Protein AF-A0A429ST22-F1 (afdb_monomer_lite)

Foldseek 3Di:
DALQKKKKFQQDDDEVVLVVVLLVLQCPLVVSVVCVVVVQKDKDKDADDDDPPGDPHTYRIMIMIGGDDDCRRVCPVVVQVSSVVSSVVVQVVCVVPDPDRRTDMDMDRDDPDD

Structure (mmCIF, N/CA/C/O backbone):
data_AF-A0A429ST22-F1
#
_entry.id   AF-A0A429ST22-F1
#
loop_
_atom_site.group_PDB
_atom_site.id
_atom_site.type_symbol
_atom_site.label_atom_id
_atom_site.label_alt_id
_atom_site.label_comp_id
_atom_site.label_asym_id
_atom_site.label_entity_id
_atom_site.label_seq_id
_atom_site.pdbx_PDB_ins_code
_atom_site.Cartn_x
_atom_site.Cartn_y
_atom_site.Cartn_z
_atom_site.occupancy
_atom_site.B_iso_or_equiv
_atom_site.auth_seq_id
_atom_site.auth_comp_id
_atom_site.auth_asym_id
_atom_site.auth_atom_id
_atom_site.pdbx_PDB_model_num
ATOM 1 N N . MET A 1 1 ? -10.107 11.564 15.914 1.00 46.75 1 MET A N 1
ATOM 2 C CA . MET A 1 1 ? -10.374 11.255 14.493 1.00 46.75 1 MET A CA 1
ATOM 3 C C . MET A 1 1 ? -9.557 10.022 14.159 1.00 46.75 1 MET A C 1
ATOM 5 O O . MET A 1 1 ? -8.461 9.912 14.693 1.00 46.75 1 MET A O 1
ATOM 9 N N . ALA A 1 2 ? -10.131 9.040 13.466 1.00 54.19 2 ALA A N 1
ATOM 10 C CA . ALA A 1 2 ? -9.488 7.738 13.298 1.00 54.19 2 ALA A CA 1
ATOM 11 C C . ALA A 1 2 ? -8.622 7.737 12.035 1.00 54.19 2 ALA A C 1
ATOM 13 O O . ALA A 1 2 ? -9.129 7.965 10.939 1.00 54.19 2 ALA A O 1
ATOM 14 N N . ASN A 1 3 ? -7.327 7.488 12.211 1.00 62.84 3 ASN A N 1
ATOM 15 C CA . ASN A 1 3 ? -6.382 7.252 11.128 1.00 62.84 3 ASN A CA 1
ATOM 16 C C . ASN A 1 3 ? -6.721 5.874 10.568 1.00 62.84 3 ASN A C 1
ATOM 18 O O . ASN A 1 3 ? -6.312 4.871 11.140 1.00 62.84 3 ASN A O 1
ATOM 22 N N . ASN A 1 4 ? -7.531 5.823 9.516 1.00 85.56 4 ASN A N 1
ATOM 23 C CA . ASN A 1 4 ? -7.912 4.570 8.864 1.00 85.56 4 ASN A CA 1
ATOM 24 C C . ASN A 1 4 ? -7.335 4.472 7.449 1.00 85.56 4 ASN A C 1
ATOM 26 O O . ASN A 1 4 ? -7.651 3.529 6.730 1.00 85.56 4 ASN A O 1
ATOM 30 N N . THR A 1 5 ? -6.487 5.424 7.060 1.00 91.44 5 THR A N 1
ATOM 31 C CA . THR A 1 5 ? -5.952 5.522 5.707 1.00 91.44 5 THR A CA 1
ATOM 32 C C . THR A 1 5 ? -4.433 5.421 5.726 1.00 91.44 5 THR A C 1
ATOM 34 O O . THR A 1 5 ? -3.745 6.098 6.492 1.00 91.44 5 THR A O 1
ATOM 37 N N . ILE A 1 6 ? -3.906 4.545 4.879 1.00 94.31 6 ILE A N 1
ATOM 38 C CA . ILE A 1 6 ? -2.478 4.377 4.631 1.00 94.31 6 ILE A CA 1
ATOM 39 C C . ILE A 1 6 ? -2.243 4.771 3.181 1.00 94.31 6 ILE A C 1
ATOM 41 O O . ILE A 1 6 ? -2.860 4.210 2.274 1.00 94.31 6 ILE A O 1
ATOM 45 N N . ARG A 1 7 ? -1.350 5.728 2.966 1.00 93.69 7 ARG A N 1
ATOM 46 C CA . ARG A 1 7 ? -0.967 6.195 1.640 1.00 93.69 7 ARG A CA 1
ATOM 47 C C . ARG A 1 7 ? 0.406 5.645 1.295 1.00 93.69 7 ARG A C 1
ATOM 49 O O . ARG A 1 7 ? 1.324 5.681 2.110 1.00 93.69 7 ARG A O 1
ATOM 56 N N . VAL A 1 8 ? 0.535 5.127 0.084 1.00 93.81 8 VAL A N 1
ATOM 57 C CA . VAL A 1 8 ? 1.788 4.654 -0.491 1.00 93.81 8 VAL A CA 1
ATOM 58 C C . VAL A 1 8 ? 2.067 5.506 -1.720 1.00 93.81 8 VAL A C 1
ATOM 60 O O . VAL A 1 8 ? 1.329 5.442 -2.703 1.00 93.81 8 VAL A O 1
ATOM 63 N N . ARG A 1 9 ? 3.116 6.318 -1.639 1.00 90.12 9 ARG A N 1
ATOM 64 C CA . ARG A 1 9 ? 3.510 7.286 -2.661 1.00 90.12 9 ARG A CA 1
ATOM 65 C C . ARG A 1 9 ? 4.801 6.854 -3.328 1.00 90.12 9 ARG A C 1
ATOM 67 O O . ARG A 1 9 ? 5.749 6.464 -2.649 1.00 90.12 9 ARG A O 1
ATOM 74 N N . MET A 1 10 ? 4.863 6.975 -4.649 1.00 87.19 10 MET A N 1
ATOM 75 C CA . MET A 1 10 ? 6.104 6.792 -5.396 1.00 87.19 10 MET A CA 1
ATOM 76 C C . MET A 1 10 ? 6.770 8.147 -5.628 1.00 87.19 10 MET A C 1
ATOM 78 O O . MET A 1 10 ? 6.313 8.941 -6.444 1.00 87.19 10 MET A O 1
ATOM 82 N N . VAL A 1 11 ? 7.836 8.426 -4.879 1.00 78.19 11 VAL A N 1
ATOM 83 C CA . VAL A 1 11 ? 8.453 9.763 -4.835 1.00 78.19 11 VAL A CA 1
ATOM 84 C C . VAL A 1 11 ? 9.490 9.986 -5.933 1.00 78.19 11 VAL A C 1
ATOM 86 O O . VAL A 1 11 ? 9.708 11.124 -6.348 1.00 78.19 11 VAL A O 1
ATOM 89 N N . ARG A 1 12 ? 10.128 8.922 -6.437 1.00 78.38 12 ARG A N 1
ATOM 90 C CA . ARG A 1 12 ? 11.132 9.039 -7.502 1.00 78.38 12 ARG A CA 1
ATOM 91 C C . ARG A 1 12 ? 11.274 7.762 -8.314 1.00 78.38 12 ARG A C 1
ATOM 93 O O . ARG A 1 12 ? 11.332 6.670 -7.753 1.00 78.38 12 ARG A O 1
ATOM 100 N N . GLY A 1 13 ? 11.456 7.939 -9.624 1.00 77.12 13 GLY A N 1
ATOM 101 C CA . GLY A 1 13 ? 11.892 6.874 -10.529 1.00 77.12 13 GLY A CA 1
ATOM 102 C C . GLY A 1 13 ? 10.821 5.829 -10.814 1.00 77.12 13 GLY A C 1
ATOM 103 O O . GLY A 1 13 ? 11.173 4.742 -11.252 1.00 77.12 13 GLY A O 1
ATOM 104 N N . ALA A 1 14 ? 9.558 6.158 -10.540 1.00 79.94 14 ALA A N 1
ATOM 105 C CA . ALA A 1 14 ? 8.407 5.327 -10.845 1.00 79.94 14 ALA A CA 1
ATOM 106 C C . ALA A 1 14 ? 7.628 5.868 -12.038 1.00 79.94 14 ALA A C 1
ATOM 108 O O . ALA A 1 14 ? 7.492 7.084 -12.190 1.00 79.94 14 ALA A O 1
ATOM 109 N N . ASP A 1 15 ? 7.036 4.955 -12.795 1.00 84.31 15 ASP A N 1
ATOM 110 C CA . ASP A 1 15 ? 5.949 5.245 -13.724 1.00 84.31 15 ASP A CA 1
ATOM 111 C C . ASP A 1 15 ? 4.603 4.673 -13.228 1.00 84.31 15 ASP A C 1
ATOM 113 O O . ASP A 1 15 ? 4.504 4.050 -12.167 1.00 84.31 15 ASP A O 1
ATOM 117 N N . ASP A 1 16 ? 3.529 4.893 -13.988 1.00 85.06 16 ASP A N 1
ATOM 118 C CA . ASP A 1 16 ? 2.198 4.386 -13.634 1.00 85.06 16 ASP A CA 1
ATOM 119 C C . ASP A 1 16 ? 2.118 2.845 -13.679 1.00 85.06 16 ASP A C 1
ATOM 121 O O . ASP A 1 16 ? 1.292 2.240 -12.987 1.00 85.06 16 ASP A O 1
ATOM 125 N N . ALA A 1 17 ? 2.982 2.180 -14.457 1.00 87.81 17 ALA A N 1
ATOM 126 C CA . ALA A 1 17 ? 3.044 0.720 -14.486 1.00 87.81 17 ALA A CA 1
ATOM 127 C C . ALA A 1 17 ? 3.616 0.177 -13.171 1.00 87.81 17 ALA A C 1
ATOM 129 O O . ALA A 1 17 ? 3.144 -0.845 -12.666 1.00 87.81 17 ALA A O 1
ATOM 130 N N . ASP A 1 18 ? 4.558 0.897 -12.568 1.00 89.62 18 ASP A N 1
ATOM 131 C CA . ASP A 1 18 ? 5.110 0.577 -11.258 1.00 89.62 18 ASP A CA 1
ATOM 132 C C . ASP A 1 18 ? 4.053 0.688 -10.166 1.00 89.62 18 ASP A C 1
ATOM 134 O O . ASP A 1 18 ? 3.947 -0.208 -9.322 1.00 89.62 18 ASP A O 1
ATOM 138 N N . VAL A 1 19 ? 3.221 1.733 -10.218 1.00 91.50 19 VAL A N 1
ATOM 139 C CA . VAL A 1 19 ? 2.073 1.902 -9.313 1.00 91.50 19 VAL A CA 1
ATOM 140 C C . VAL A 1 19 ? 1.126 0.710 -9.427 1.00 91.50 19 VAL A C 1
ATOM 142 O O . VAL A 1 19 ? 0.784 0.085 -8.416 1.00 91.50 19 VAL A O 1
ATOM 145 N N . ALA A 1 20 ? 0.745 0.341 -10.652 1.00 92.44 20 ALA A N 1
ATOM 146 C CA . ALA A 1 20 ? -0.129 -0.801 -10.894 1.00 92.44 20 ALA A CA 1
ATOM 147 C C . ALA A 1 20 ? 0.497 -2.120 -10.402 1.00 92.44 20 ALA A C 1
ATOM 149 O O . ALA A 1 20 ? -0.183 -2.939 -9.775 1.00 92.44 20 ALA A O 1
ATOM 150 N N . ALA A 1 21 ? 1.798 -2.319 -10.629 1.00 94.50 21 ALA A N 1
ATOM 151 C CA . ALA A 1 21 ? 2.529 -3.500 -10.186 1.00 94.50 21 ALA A CA 1
ATOM 152 C C . ALA A 1 21 ? 2.603 -3.594 -8.655 1.00 94.50 21 ALA A C 1
ATOM 154 O O . ALA A 1 21 ? 2.327 -4.658 -8.094 1.00 94.50 21 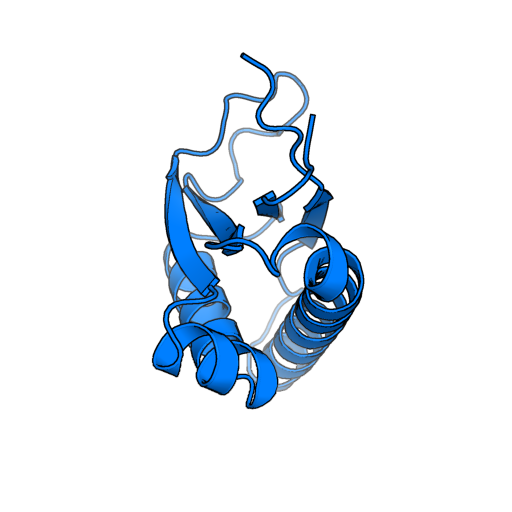ALA A O 1
ATOM 155 N N . LEU A 1 22 ? 2.918 -2.493 -7.966 1.00 95.75 22 LEU A N 1
ATOM 156 C CA . LEU A 1 22 ? 2.966 -2.452 -6.505 1.00 95.75 22 LEU A CA 1
ATOM 157 C C . LEU A 1 22 ? 1.578 -2.667 -5.895 1.00 95.75 22 LEU A C 1
ATOM 159 O O . LEU A 1 22 ? 1.432 -3.437 -4.945 1.00 95.75 22 LEU A O 1
ATOM 163 N N . LYS A 1 23 ? 0.530 -2.061 -6.456 1.00 96.94 23 LYS A N 1
ATOM 164 C CA . LYS A 1 23 ? -0.845 -2.325 -6.018 1.00 96.94 23 LYS A CA 1
ATOM 165 C C . LYS A 1 23 ? -1.190 -3.801 -6.160 1.00 96.94 23 LYS A C 1
ATOM 167 O O . LYS A 1 23 ? -1.710 -4.402 -5.222 1.00 96.94 23 LYS A O 1
ATOM 172 N N . ALA A 1 24 ? -0.892 -4.393 -7.312 1.00 97.69 24 ALA A N 1
ATOM 173 C CA . ALA A 1 24 ? -1.186 -5.794 -7.572 1.00 97.69 24 ALA A CA 1
ATOM 174 C C . ALA A 1 24 ? -0.365 -6.736 -6.671 1.00 97.69 24 ALA A C 1
ATOM 176 O O . ALA A 1 24 ? -0.828 -7.832 -6.352 1.00 97.69 24 ALA A O 1
ATOM 177 N N . TRP A 1 25 ? 0.834 -6.326 -6.251 1.00 97.25 25 TRP A N 1
ATOM 178 C CA . TRP A 1 25 ? 1.609 -7.006 -5.215 1.00 97.25 25 TRP A CA 1
ATOM 179 C C . TRP A 1 25 ? 0.893 -6.943 -3.861 1.00 97.25 25 TRP A C 1
ATOM 181 O O . TRP A 1 25 ? 0.560 -7.980 -3.294 1.00 97.25 25 TRP A O 1
ATOM 191 N N . LEU A 1 26 ? 0.566 -5.739 -3.379 1.00 97.81 26 LEU A N 1
ATOM 192 C CA . LEU A 1 26 ? -0.101 -5.536 -2.087 1.00 97.81 26 LEU A CA 1
ATOM 193 C C . LEU A 1 26 ? -1.469 -6.227 -2.016 1.00 97.81 26 LEU A C 1
ATOM 195 O O . LEU A 1 26 ? -1.853 -6.744 -0.974 1.00 97.81 26 LEU A O 1
ATOM 199 N N . GLN A 1 27 ? -2.204 -6.292 -3.123 1.00 97.50 27 GLN A N 1
ATOM 200 C CA . GLN A 1 27 ? -3.484 -6.998 -3.189 1.00 97.50 27 GLN A CA 1
ATOM 201 C C . GLN A 1 27 ? -3.365 -8.520 -3.023 1.00 97.50 27 GLN A C 1
ATOM 203 O O . GLN A 1 27 ? -4.370 -9.142 -2.678 1.00 97.50 27 GLN A O 1
ATOM 208 N N . ARG A 1 28 ? -2.179 -9.094 -3.278 1.00 96.81 28 ARG A N 1
ATOM 209 C CA . ARG A 1 28 ? -1.862 -10.528 -3.152 1.00 96.81 28 ARG A CA 1
ATOM 210 C C . ARG A 1 28 ? -1.121 -10.873 -1.861 1.00 96.81 28 ARG A C 1
ATOM 212 O O . ARG A 1 28 ? -0.908 -12.049 -1.578 1.00 96.81 28 ARG A O 1
ATOM 219 N N . GLU A 1 29 ? -0.717 -9.876 -1.076 1.00 96.81 29 GLU A N 1
ATOM 220 C CA . GLU A 1 29 ? -0.171 -10.108 0.258 1.00 96.81 29 GLU A CA 1
ATOM 221 C C . GLU A 1 29 ? -1.229 -10.816 1.102 1.00 96.81 29 GLU A C 1
ATOM 223 O O . GLU A 1 29 ? -2.298 -10.258 1.349 1.00 96.81 29 GLU A O 1
ATOM 228 N N . HIS A 1 30 ? -0.927 -12.032 1.562 1.00 94.75 30 HIS A N 1
ATOM 229 C CA . HIS A 1 30 ? -1.902 -12.953 2.156 1.00 94.75 30 HIS A CA 1
ATOM 230 C C . HIS A 1 30 ? -2.801 -12.299 3.215 1.00 94.75 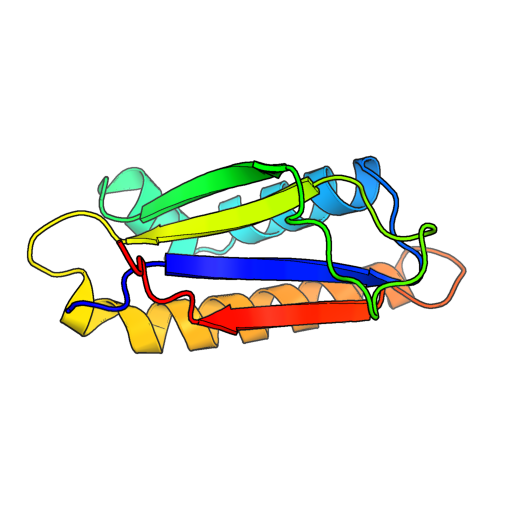30 HIS A C 1
ATOM 232 O O . HIS A 1 30 ? -4.009 -12.520 3.261 1.00 94.75 30 HIS A O 1
ATOM 238 N N . ARG A 1 31 ? -2.215 -11.448 4.059 1.00 93.44 31 ARG A N 1
ATOM 239 C CA . ARG A 1 31 ? -2.948 -10.732 5.099 1.00 93.44 31 ARG A CA 1
ATOM 240 C C . ARG A 1 31 ? -3.854 -9.628 4.551 1.00 93.44 31 ARG A C 1
ATOM 242 O O . ARG A 1 31 ? -4.986 -9.484 5.007 1.00 93.44 31 ARG A O 1
ATOM 249 N N . LEU A 1 32 ? -3.359 -8.837 3.602 1.00 96.06 32 LEU A N 1
ATOM 250 C CA . LEU A 1 32 ? -4.131 -7.756 2.988 1.00 96.06 32 LEU A CA 1
ATOM 251 C C . LEU A 1 32 ? -5.262 -8.331 2.131 1.00 96.06 32 LEU A C 1
ATOM 253 O O . LEU A 1 32 ? -6.374 -7.815 2.151 1.00 96.06 32 LEU A O 1
ATOM 257 N N . GLU A 1 33 ? -5.004 -9.441 1.444 1.00 96.94 33 GLU A N 1
ATOM 258 C CA . GLU A 1 33 ? -6.000 -10.204 0.702 1.00 96.94 33 GLU A CA 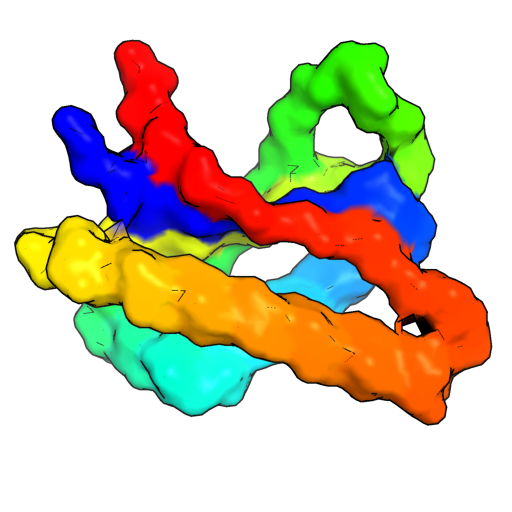1
ATOM 259 C C . GLU A 1 33 ? -7.137 -10.690 1.612 1.00 96.94 33 GLU A C 1
ATOM 261 O O . GLU A 1 33 ? -8.303 -10.460 1.297 1.00 96.94 33 GLU A O 1
ATOM 266 N N . GLN A 1 34 ? -6.827 -11.278 2.774 1.00 95.44 34 GLN A N 1
ATOM 267 C CA . GLN A 1 34 ? -7.850 -11.695 3.742 1.00 95.44 34 GLN A CA 1
ATOM 268 C C . GLN A 1 34 ? -8.737 -10.532 4.197 1.00 95.44 34 GLN A C 1
ATOM 270 O O . GLN A 1 34 ? -9.959 -10.664 4.235 1.00 95.44 34 GLN A O 1
ATOM 275 N N . LEU A 1 35 ? -8.137 -9.381 4.513 1.00 94.62 35 LEU A N 1
ATOM 276 C CA . LEU A 1 35 ? -8.885 -8.200 4.948 1.00 94.62 35 LEU A CA 1
ATOM 277 C C . LEU A 1 35 ? -9.747 -7.610 3.829 1.00 94.62 35 LEU A C 1
ATOM 279 O O . LEU A 1 35 ? -10.861 -7.166 4.096 1.00 94.62 35 LEU A O 1
ATOM 283 N N . ARG A 1 36 ? -9.264 -7.632 2.583 1.00 94.88 36 ARG A N 1
ATOM 284 C CA . ARG A 1 36 ? -10.045 -7.215 1.410 1.00 94.88 36 ARG A CA 1
ATOM 285 C C . ARG A 1 36 ? -11.233 -8.137 1.170 1.00 94.88 36 ARG A C 1
ATOM 287 O O . ARG A 1 36 ? -12.342 -7.658 0.969 1.00 94.88 36 ARG A O 1
ATOM 294 N N . ASN A 1 37 ? -11.011 -9.448 1.234 1.00 94.69 37 ASN A N 1
ATOM 295 C CA . ASN A 1 37 ? -12.064 -10.445 1.044 1.00 94.69 37 ASN A CA 1
ATOM 296 C C . ASN A 1 37 ? -13.119 -10.394 2.161 1.00 94.69 37 ASN A C 1
ATOM 298 O O . ASN A 1 37 ? -14.273 -10.728 1.920 1.00 94.69 37 ASN A O 1
ATOM 302 N N . GLY A 1 38 ? -12.732 -9.959 3.364 1.00 93.00 38 GLY A N 1
ATOM 303 C CA . GLY A 1 38 ? -13.640 -9.683 4.480 1.00 93.00 38 GLY A CA 1
ATOM 304 C C . GLY A 1 38 ? -14.245 -8.274 4.489 1.00 93.00 38 GLY A C 1
ATOM 305 O O . GLY A 1 38 ? -14.819 -7.890 5.501 1.00 93.00 38 GLY A O 1
ATOM 306 N N . GLU A 1 39 ? -14.083 -7.485 3.420 1.00 90.94 39 GLU A N 1
ATOM 307 C CA . GLU A 1 39 ? -14.605 -6.109 3.298 1.00 90.94 39 GLU A CA 1
ATOM 308 C C . GLU A 1 39 ? -14.114 -5.140 4.399 1.00 90.94 39 GLU A C 1
ATOM 310 O O . GLU A 1 39 ? -14.742 -4.126 4.705 1.00 90.94 39 GLU A O 1
ATOM 315 N N . HIS A 1 40 ? -12.956 -5.428 4.997 1.00 92.00 40 HIS A N 1
ATOM 316 C CA . HIS A 1 40 ? -12.314 -4.606 6.030 1.00 92.00 40 HIS A CA 1
ATOM 317 C C . HIS A 1 40 ? -11.220 -3.689 5.480 1.00 92.00 40 HIS A C 1
ATOM 319 O O . HIS A 1 40 ? -10.705 -2.838 6.207 1.00 92.00 40 HIS A O 1
ATOM 325 N N . LEU A 1 41 ? -10.843 -3.868 4.215 1.00 94.44 41 LEU A N 1
ATOM 326 C CA . LEU A 1 41 ? -9.778 -3.125 3.557 1.00 94.44 41 LEU A CA 1
ATOM 327 C C . LEU A 1 41 ? -10.147 -2.855 2.100 1.00 94.44 41 LEU A C 1
ATOM 329 O O . LEU A 1 41 ? -10.427 -3.781 1.343 1.00 94.44 41 LEU A O 1
ATOM 333 N N . ASP A 1 42 ? -10.078 -1.594 1.699 1.00 94.75 42 ASP A N 1
ATOM 334 C CA . ASP A 1 42 ? -10.150 -1.164 0.305 1.00 94.75 42 ASP A CA 1
ATOM 335 C C . ASP A 1 42 ? -8.763 -0.689 -0.151 1.00 94.75 42 ASP A C 1
ATOM 337 O O . ASP A 1 42 ? -8.087 0.026 0.583 1.00 94.75 42 ASP A O 1
ATOM 341 N N . ILE A 1 43 ? -8.325 -1.097 -1.346 1.00 95.62 43 ILE A N 1
ATOM 342 C CA . ILE A 1 43 ? -7.038 -0.694 -1.935 1.00 95.62 43 ILE A CA 1
ATOM 343 C C . ILE A 1 43 ? -7.308 -0.124 -3.323 1.00 95.62 43 ILE A C 1
ATOM 345 O O . ILE A 1 43 ? -7.643 -0.870 -4.251 1.00 95.62 43 ILE A O 1
ATOM 349 N N . ARG A 1 44 ? -7.094 1.182 -3.486 1.00 94.62 44 ARG A N 1
ATOM 350 C CA . ARG A 1 44 ? -7.358 1.911 -4.731 1.00 94.62 44 ARG A CA 1
ATOM 351 C C . ARG A 1 44 ? -6.192 2.811 -5.123 1.00 94.62 44 ARG A C 1
ATOM 353 O O . ARG A 1 44 ? -5.343 3.128 -4.301 1.00 94.62 44 ARG A O 1
ATOM 360 N N . GLU A 1 45 ? -6.171 3.226 -6.381 1.00 93.38 45 GLU A N 1
ATOM 361 C CA . GLU A 1 45 ? -5.279 4.294 -6.843 1.00 93.38 45 GLU A CA 1
ATOM 362 C C . GLU A 1 45 ? -6.015 5.628 -6.710 1.00 93.38 45 GLU A C 1
ATOM 364 O O . GLU A 1 45 ? -7.226 5.692 -6.940 1.00 93.38 45 GLU A O 1
ATOM 369 N N . GLN A 1 46 ? -5.304 6.681 -6.328 1.00 89.88 46 GLN A N 1
ATOM 370 C CA . GLN A 1 46 ? -5.818 8.047 -6.294 1.00 89.88 46 GLN A CA 1
ATOM 371 C C . GLN A 1 46 ? -4.801 8.997 -6.923 1.00 89.88 46 GLN A C 1
ATOM 373 O O . GLN A 1 46 ? -3.606 8.741 -6.802 1.00 89.88 46 GLN A O 1
ATOM 378 N N . PRO A 1 47 ? -5.237 10.099 -7.556 1.00 85.88 47 PRO A N 1
ATOM 379 C CA . PRO A 1 47 ? -4.313 11.123 -8.023 1.00 85.88 47 PRO A CA 1
ATOM 380 C C . PRO A 1 47 ? -3.418 11.613 -6.883 1.00 85.88 47 PRO A C 1
ATOM 382 O O . PRO A 1 47 ? -3.904 11.919 -5.787 1.00 85.88 47 PRO A O 1
ATOM 385 N N . SER A 1 48 ? -2.118 11.694 -7.148 1.00 81.25 48 SER A N 1
ATOM 386 C CA . SER A 1 48 ? -1.151 12.222 -6.193 1.00 81.25 48 SER A CA 1
ATOM 387 C C . SER A 1 48 ? -1.501 13.671 -5.862 1.00 81.25 48 SER A C 1
ATOM 389 O O . SER A 1 48 ? -1.705 14.498 -6.754 1.00 81.25 48 SER A O 1
ATOM 391 N N . ALA A 1 49 ? -1.587 13.997 -4.570 1.00 73.06 49 ALA A N 1
ATOM 392 C CA . ALA A 1 49 ? -1.755 15.387 -4.158 1.00 73.06 49 ALA A CA 1
ATOM 393 C C . ALA A 1 49 ? -0.520 16.192 -4.604 1.00 73.06 49 ALA A C 1
ATOM 395 O O . ALA A 1 49 ? 0.595 15.704 -4.391 1.00 73.06 49 ALA A O 1
ATOM 396 N N . PRO A 1 50 ? -0.696 17.391 -5.193 1.00 64.19 50 PRO A N 1
ATOM 397 C CA . PRO A 1 50 ? 0.419 18.221 -5.620 1.00 64.19 50 PRO A CA 1
ATOM 398 C C . PRO A 1 50 ? 1.253 18.595 -4.398 1.00 64.19 50 PRO A C 1
ATOM 400 O O . PRO A 1 50 ? 0.779 19.284 -3.495 1.00 64.19 50 PRO A O 1
ATOM 403 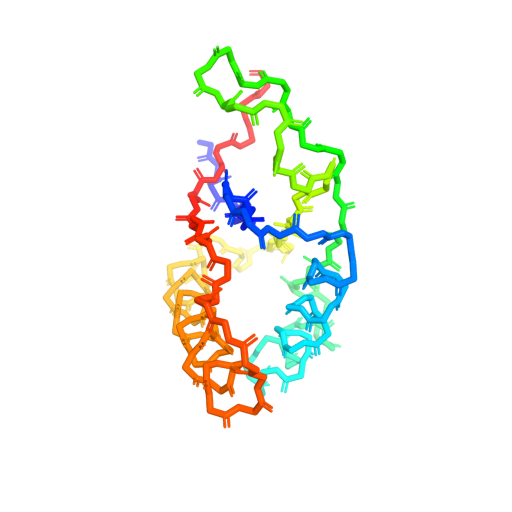N N . ASP A 1 51 ? 2.484 18.105 -4.368 1.00 59.53 51 ASP A N 1
ATOM 404 C CA . ASP A 1 51 ? 3.437 18.385 -3.308 1.00 59.53 51 ASP A CA 1
ATOM 405 C C . ASP A 1 51 ? 4.475 19.376 -3.858 1.00 59.53 51 ASP A C 1
ATOM 407 O O . ASP A 1 51 ? 5.154 19.047 -4.840 1.0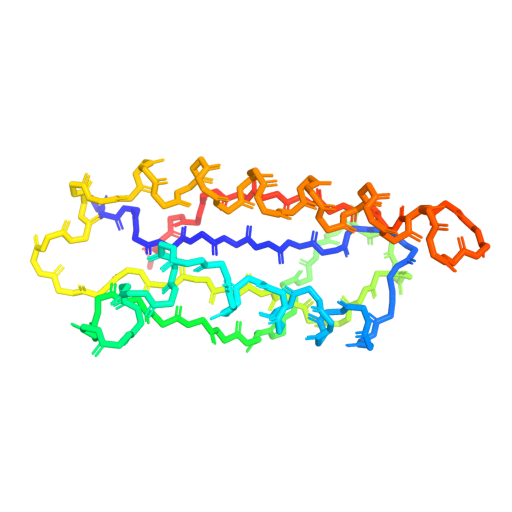0 59.53 51 ASP A O 1
ATOM 411 N N . PRO A 1 52 ? 4.565 20.598 -3.294 1.00 54.06 52 PRO A N 1
ATOM 412 C CA . PRO A 1 52 ? 5.447 21.650 -3.794 1.00 54.06 52 PRO A CA 1
ATOM 413 C C . PRO A 1 52 ? 6.936 21.279 -3.723 1.00 54.06 52 PRO A C 1
ATOM 415 O O . PRO A 1 52 ? 7.724 21.885 -4.448 1.00 54.06 52 PRO A O 1
ATOM 418 N N . ASP A 1 53 ? 7.305 20.279 -2.912 1.00 52.88 53 ASP A N 1
ATOM 419 C CA . ASP A 1 53 ? 8.676 19.773 -2.783 1.00 52.88 53 ASP A CA 1
ATOM 420 C C . ASP A 1 53 ? 8.927 18.494 -3.610 1.00 52.88 53 ASP A C 1
ATOM 422 O O . ASP A 1 53 ? 10.072 18.050 -3.759 1.00 52.88 53 ASP A O 1
ATOM 426 N N . SER A 1 54 ? 7.883 17.902 -4.202 1.00 53.31 54 SER A N 1
ATOM 427 C CA . SER A 1 54 ? 8.024 16.737 -5.078 1.00 53.31 54 SER A CA 1
ATOM 428 C C . SER A 1 54 ? 8.444 17.163 -6.488 1.00 53.31 54 SER A C 1
ATOM 430 O O . SER A 1 54 ? 7.805 17.986 -7.145 1.00 53.31 54 SER A O 1
ATOM 432 N N . SER A 1 55 ? 9.554 16.608 -6.982 1.00 50.31 55 SER A N 1
ATOM 433 C CA . SER A 1 55 ? 9.950 16.817 -8.376 1.00 50.31 55 SER A CA 1
ATOM 434 C C . SER A 1 55 ? 8.881 16.241 -9.317 1.00 50.31 55 SER A C 1
ATOM 436 O O . SER A 1 55 ? 8.433 15.119 -9.087 1.00 50.31 55 SER A O 1
ATOM 438 N N . PRO A 1 56 ? 8.528 16.923 -10.423 1.00 53.06 56 PRO A N 1
ATOM 439 C CA . PRO A 1 56 ? 7.459 16.521 -11.350 1.00 53.06 56 PRO A CA 1
ATOM 440 C C . PRO A 1 56 ? 7.725 15.221 -12.149 1.00 53.06 56 PRO A C 1
ATOM 442 O O . PRO A 1 56 ? 7.047 14.957 -13.134 1.00 53.06 56 PRO A O 1
ATOM 445 N N . MET A 1 57 ? 8.712 14.410 -11.750 1.00 57.84 57 MET A N 1
ATOM 446 C CA . MET A 1 57 ? 9.085 13.117 -12.350 1.00 57.84 57 MET A CA 1
ATOM 447 C C . MET A 1 57 ? 8.686 11.906 -11.475 1.00 57.84 57 MET A C 1
ATOM 449 O O . MET A 1 57 ? 9.300 10.844 -11.578 1.00 57.84 57 MET A O 1
ATOM 453 N N . GLY A 1 58 ? 7.714 12.063 -10.572 1.00 60.31 58 GLY A N 1
ATOM 454 C CA . GLY A 1 58 ? 7.070 10.950 -9.859 1.00 60.31 58 GLY A CA 1
ATOM 455 C C . GLY A 1 58 ? 5.819 10.448 -10.589 1.00 60.31 58 GLY A C 1
ATOM 456 O O . GLY A 1 58 ? 5.289 11.146 -11.455 1.00 60.31 58 GLY A O 1
ATOM 457 N N . ALA A 1 59 ? 5.333 9.254 -10.237 1.00 68.62 59 ALA A N 1
ATOM 458 C CA . ALA A 1 59 ? 4.085 8.728 -10.789 1.00 68.62 59 ALA A CA 1
ATOM 459 C C . ALA A 1 59 ? 2.898 9.641 -10.429 1.00 68.62 59 ALA A C 1
ATOM 461 O O . ALA A 1 59 ? 2.839 10.213 -9.334 1.00 68.62 59 ALA A O 1
ATOM 462 N N . ALA A 1 60 ? 1.926 9.761 -11.337 1.00 77.56 60 ALA A N 1
ATOM 463 C CA . ALA A 1 60 ? 0.777 10.652 -11.144 1.00 77.56 60 ALA A CA 1
ATOM 464 C C . ALA A 1 60 ? -0.235 10.122 -10.110 1.00 77.56 60 ALA A C 1
ATOM 466 O O . ALA A 1 60 ? -1.201 10.814 -9.774 1.00 77.56 60 ALA A O 1
ATOM 467 N N . MET A 1 61 ? -0.019 8.898 -9.621 1.00 87.25 61 MET A N 1
ATOM 468 C CA . MET A 1 61 ? -0.949 8.149 -8.789 1.00 87.25 61 MET A CA 1
ATOM 469 C C . MET A 1 61 ? -0.287 7.678 -7.486 1.00 87.25 61 MET A C 1
ATOM 471 O O . MET A 1 61 ? 0.798 7.098 -7.491 1.00 87.25 61 MET A O 1
ATOM 475 N N . ASP A 1 62 ? -1.000 7.858 -6.377 1.00 90.94 62 ASP A N 1
ATOM 476 C CA . ASP A 1 62 ? -0.729 7.258 -5.073 1.00 90.94 62 ASP A CA 1
ATOM 477 C C . ASP A 1 62 ? -1.597 5.992 -4.907 1.00 90.94 62 ASP A C 1
ATOM 479 O O . ASP A 1 62 ? -2.733 5.922 -5.391 1.00 90.94 62 ASP A O 1
ATOM 483 N N . ILE A 1 63 ? -1.112 4.991 -4.169 1.00 94.50 63 ILE A N 1
ATOM 484 C CA . ILE A 1 63 ? -1.943 3.861 -3.722 1.00 94.50 63 ILE A CA 1
ATOM 485 C C . ILE A 1 63 ? -2.481 4.203 -2.338 1.00 94.50 63 ILE A C 1
ATOM 487 O O . ILE A 1 63 ? -1.725 4.504 -1.417 1.00 94.50 63 ILE A O 1
ATOM 491 N N . VAL A 1 64 ? -3.795 4.121 -2.174 1.00 94.75 64 VAL A N 1
ATOM 492 C CA . VAL A 1 64 ? -4.473 4.422 -0.917 1.00 94.75 64 VAL A CA 1
ATOM 493 C C . VAL A 1 64 ? -5.163 3.166 -0.412 1.00 94.75 64 VAL A C 1
ATOM 495 O O . VAL A 1 64 ? -5.997 2.573 -1.103 1.00 94.75 64 VAL A O 1
ATOM 498 N N . LEU A 1 65 ? -4.805 2.770 0.806 1.00 95.75 65 LEU A N 1
ATOM 499 C CA . LEU A 1 65 ? -5.434 1.689 1.544 1.00 95.75 65 LEU A CA 1
ATOM 500 C C . LEU A 1 65 ? -6.336 2.284 2.624 1.00 95.75 65 LEU A C 1
ATOM 502 O O . LEU A 1 65 ? -5.860 3.019 3.487 1.00 95.75 65 LEU A O 1
ATOM 506 N N . VAL A 1 66 ? -7.623 1.952 2.589 1.00 94.06 66 VAL A N 1
ATOM 507 C CA . VAL A 1 66 ? -8.629 2.446 3.535 1.00 94.06 66 VAL A CA 1
ATOM 508 C C . VAL A 1 66 ? -9.165 1.273 4.343 1.00 94.06 66 VAL A C 1
ATOM 510 O O . VAL A 1 66 ? -9.793 0.368 3.793 1.00 94.06 66 VAL A O 1
ATOM 513 N N . LEU A 1 67 ? -8.929 1.282 5.654 1.00 91.94 67 LEU A N 1
ATOM 514 C CA . LEU A 1 67 ? -9.559 0.337 6.566 1.00 91.94 67 LEU A CA 1
ATOM 515 C C . LEU A 1 67 ? -11.018 0.728 6.809 1.00 91.94 67 LEU A C 1
ATOM 517 O O . LEU A 1 67 ? -11.335 1.868 7.162 1.00 91.94 67 LEU A O 1
ATOM 521 N N . VAL A 1 68 ? -11.903 -0.252 6.663 1.00 88.69 68 VAL A N 1
ATOM 522 C CA . VAL A 1 68 ? -13.355 -0.074 6.699 1.00 88.69 68 VAL A CA 1
ATOM 523 C C . VAL A 1 68 ? -13.950 -0.804 7.905 1.00 88.69 68 VAL A C 1
ATOM 525 O O . VAL A 1 68 ? -13.486 -1.867 8.319 1.00 88.69 68 VAL A O 1
ATOM 528 N N . GLY A 1 69 ? -15.008 -0.233 8.480 1.00 83.44 69 GLY A N 1
ATOM 529 C CA . GLY A 1 69 ? -15.768 -0.851 9.568 1.00 83.44 69 GLY A CA 1
ATOM 530 C C . GLY A 1 69 ? -15.222 -0.593 10.979 1.00 83.44 69 GLY A C 1
ATOM 531 O O . GLY A 1 69 ? -14.199 0.055 11.193 1.00 83.44 69 GLY A O 1
ATOM 532 N N . ALA A 1 70 ? -15.946 -1.101 11.981 1.00 80.12 70 ALA A N 1
ATOM 533 C CA . ALA A 1 70 ? -15.728 -0.765 13.394 1.00 80.12 70 ALA A CA 1
ATOM 534 C C . ALA A 1 70 ? -14.396 -1.280 13.980 1.00 80.12 70 ALA A C 1
ATOM 536 O O . ALA A 1 70 ? -13.932 -0.770 15.000 1.00 80.12 70 ALA A O 1
ATOM 537 N N . ALA A 1 71 ? -13.773 -2.280 13.349 1.00 80.69 71 ALA A N 1
ATOM 538 C CA . ALA A 1 71 ? -12.483 -2.828 13.769 1.00 80.69 71 ALA A CA 1
ATOM 539 C C . ALA A 1 71 ? -11.274 -2.052 13.211 1.00 80.69 71 ALA A C 1
ATOM 541 O O . ALA A 1 71 ? -10.155 -2.284 13.671 1.00 80.69 71 ALA A O 1
ATOM 542 N N . ALA A 1 72 ? -11.483 -1.122 12.272 1.00 83.12 72 ALA A N 1
ATOM 543 C CA . ALA A 1 72 ? -10.415 -0.421 11.560 1.00 83.12 72 ALA A CA 1
ATOM 544 C C . ALA A 1 72 ? -9.337 0.201 12.475 1.00 83.12 72 ALA A C 1
ATOM 546 O O . ALA A 1 72 ? -8.160 -0.071 12.243 1.00 83.12 72 ALA A O 1
ATOM 547 N N . PRO A 1 73 ? -9.668 0.903 13.581 1.00 84.56 73 PRO A N 1
ATOM 548 C CA . PRO A 1 73 ? -8.638 1.480 14.451 1.00 84.56 73 PRO A CA 1
ATOM 549 C C . PRO A 1 73 ? -7.740 0.437 15.129 1.00 84.56 73 PRO A C 1
ATOM 551 O O . PRO A 1 73 ? -6.585 0.718 15.425 1.00 84.56 73 PRO A O 1
ATOM 554 N N . LYS A 1 74 ? -8.261 -0.771 15.392 1.00 87.06 74 LYS A N 1
ATOM 555 C CA . LYS A 1 74 ? -7.498 -1.853 16.036 1.00 87.06 74 LYS A CA 1
ATOM 556 C C . LYS A 1 74 ? -6.563 -2.556 15.056 1.00 87.06 74 LYS A C 1
ATOM 558 O O . LYS A 1 74 ? -5.511 -3.030 15.463 1.00 87.06 74 LYS A O 1
ATOM 563 N N . LEU A 1 75 ? -6.966 -2.631 13.789 1.00 89.81 75 LEU A N 1
ATOM 564 C CA . LEU A 1 75 ? -6.212 -3.292 12.723 1.00 89.81 75 LEU A CA 1
ATOM 565 C C . LEU A 1 75 ? -5.194 -2.359 12.058 1.00 89.81 75 LEU A C 1
ATOM 567 O O . LEU A 1 75 ? -4.271 -2.842 11.411 1.00 89.81 75 LEU A O 1
ATOM 571 N N . PHE A 1 76 ? -5.348 -1.040 12.210 1.00 91.25 76 PHE A N 1
ATOM 572 C CA . PHE A 1 76 ? -4.568 -0.050 11.470 1.00 91.25 76 PHE A CA 1
ATOM 573 C C . PHE A 1 76 ? -3.057 -0.259 11.578 1.00 91.25 76 PHE A C 1
ATOM 575 O O . PHE A 1 76 ? -2.392 -0.369 10.555 1.00 91.25 76 PHE A O 1
ATOM 582 N N . GLU A 1 77 ? -2.511 -0.333 12.794 1.00 92.38 77 GLU A N 1
ATOM 583 C CA . GLU A 1 77 ? -1.054 -0.406 12.979 1.00 92.38 77 GLU A CA 1
ATOM 584 C C . GLU A 1 77 ? -0.472 -1.696 12.392 1.00 92.38 77 GLU A C 1
ATOM 586 O O . GLU A 1 77 ? 0.602 -1.708 11.797 1.00 92.38 77 GLU A O 1
ATOM 591 N N . GLU A 1 78 ? -1.232 -2.780 12.487 1.00 92.88 78 GLU A N 1
ATOM 592 C CA . GLU A 1 78 ? -0.848 -4.067 11.934 1.00 92.88 78 GLU A CA 1
ATOM 593 C C . GLU A 1 78 ? -0.874 -4.067 10.401 1.00 92.88 78 GLU A C 1
ATOM 595 O O . GLU A 1 78 ? 0.044 -4.582 9.761 1.00 92.88 78 GLU A O 1
ATOM 600 N N . VAL A 1 79 ? -1.890 -3.444 9.798 1.00 94.88 79 VAL A N 1
ATOM 601 C CA . VAL A 1 79 ? -1.952 -3.245 8.345 1.00 94.88 79 VAL A CA 1
ATOM 602 C C . VAL A 1 79 ? -0.852 -2.292 7.883 1.00 94.88 79 VAL A C 1
ATOM 604 O O . VAL A 1 79 ? -0.231 -2.546 6.858 1.00 94.88 79 VAL A O 1
ATOM 607 N N . TYR A 1 80 ? -0.553 -1.239 8.641 1.00 95.56 80 TYR A N 1
ATOM 608 C CA . TYR A 1 80 ? 0.505 -0.282 8.326 1.00 95.56 80 TYR A CA 1
ATOM 609 C C . TYR A 1 80 ? 1.885 -0.943 8.266 1.00 95.56 80 TYR A C 1
ATOM 611 O O . TYR A 1 80 ? 2.608 -0.784 7.278 1.00 95.56 80 TYR A O 1
ATOM 619 N N . GLU A 1 81 ? 2.232 -1.751 9.268 1.00 95.75 81 GLU A N 1
ATOM 620 C CA . GLU A 1 81 ? 3.487 -2.506 9.251 1.00 95.75 81 GLU A CA 1
ATOM 621 C C . GLU A 1 81 ? 3.499 -3.588 8.161 1.00 95.75 81 GLU A C 1
ATOM 623 O O . GLU A 1 81 ? 4.526 -3.776 7.500 1.00 95.75 81 GLU A O 1
ATOM 628 N N . GLN A 1 82 ? 2.361 -4.236 7.881 1.00 96.19 82 GLN A N 1
ATOM 629 C CA . GLN A 1 82 ? 2.260 -5.173 6.758 1.00 96.19 82 GLN A CA 1
ATOM 630 C C . GLN A 1 82 ? 2.510 -4.479 5.414 1.00 96.19 82 GLN A C 1
ATOM 632 O O . GLN A 1 82 ? 3.244 -5.009 4.584 1.00 96.19 82 GLN A O 1
ATOM 637 N N . VAL A 1 83 ? 1.941 -3.291 5.192 1.00 97.31 83 VAL A N 1
ATOM 638 C CA . VAL A 1 83 ? 2.145 -2.516 3.959 1.00 97.31 83 VAL A CA 1
ATOM 639 C C . VAL A 1 83 ? 3.609 -2.121 3.812 1.00 97.31 83 VAL A C 1
ATOM 641 O O . VAL A 1 83 ? 4.183 -2.333 2.748 1.00 97.31 83 VAL A O 1
ATOM 644 N N . LYS A 1 84 ? 4.251 -1.616 4.872 1.00 97.25 84 LYS A N 1
ATOM 645 C CA . LYS A 1 84 ? 5.688 -1.291 4.847 1.00 97.25 84 LYS A CA 1
ATOM 646 C C . LYS A 1 84 ? 6.544 -2.507 4.493 1.00 97.25 84 LYS A C 1
ATOM 648 O O . LYS A 1 84 ? 7.452 -2.399 3.668 1.00 97.25 84 LYS A O 1
ATOM 653 N N . SER A 1 85 ? 6.243 -3.656 5.098 1.00 97.12 85 SER A N 1
ATOM 654 C CA . SER A 1 85 ? 6.926 -4.918 4.809 1.00 97.12 85 SER A CA 1
ATOM 655 C C . SER A 1 85 ? 6.723 -5.351 3.352 1.00 97.12 85 SER A C 1
ATOM 657 O O . SER A 1 85 ? 7.696 -5.629 2.653 1.00 97.12 85 SER A O 1
ATOM 659 N N . GLY A 1 86 ? 5.482 -5.313 2.855 1.00 97.00 86 GLY A N 1
ATOM 660 C CA . GLY A 1 86 ? 5.143 -5.663 1.474 1.00 97.00 86 GLY A CA 1
ATOM 661 C C . GLY A 1 86 ? 5.799 -4.741 0.444 1.00 97.00 86 GLY A C 1
ATOM 662 O O . GLY A 1 86 ? 6.369 -5.220 -0.532 1.00 97.00 86 GLY A O 1
ATOM 663 N N . VAL A 1 87 ? 5.811 -3.425 0.684 1.00 96.44 87 VAL A N 1
ATOM 664 C CA . VAL A 1 87 ? 6.519 -2.449 -0.165 1.00 96.44 87 VAL A CA 1
ATOM 665 C C . VAL A 1 87 ? 8.014 -2.753 -0.209 1.00 96.44 87 VAL A C 1
ATOM 667 O O . VAL A 1 87 ? 8.617 -2.747 -1.282 1.00 96.44 87 VAL A O 1
ATOM 670 N N . ARG A 1 88 ? 8.628 -3.051 0.942 1.00 95.56 88 ARG A N 1
ATOM 671 C CA . ARG A 1 88 ? 10.045 -3.422 1.001 1.00 95.56 88 ARG A CA 1
ATOM 672 C C . ARG A 1 88 ? 10.324 -4.694 0.198 1.00 95.56 88 ARG A C 1
ATOM 674 O O . ARG A 1 88 ? 11.239 -4.685 -0.622 1.00 95.56 88 ARG A O 1
ATOM 681 N N . ALA A 1 89 ? 9.524 -5.740 0.394 1.00 96.25 89 ALA A N 1
ATOM 682 C CA . ALA A 1 89 ? 9.663 -7.004 -0.325 1.00 96.25 89 ALA A CA 1
ATOM 683 C C . ALA A 1 89 ? 9.499 -6.821 -1.842 1.00 96.25 89 ALA A C 1
ATOM 685 O O . ALA A 1 89 ? 10.292 -7.349 -2.620 1.00 96.25 89 ALA A O 1
ATOM 686 N N . TRP A 1 90 ? 8.530 -6.008 -2.271 1.00 95.38 90 TRP A N 1
ATOM 687 C CA . TRP A 1 90 ? 8.346 -5.663 -3.679 1.00 95.38 90 TRP A CA 1
ATOM 688 C C . TRP A 1 90 ? 9.566 -4.940 -4.264 1.00 95.38 90 TRP A C 1
ATOM 690 O O . TRP A 1 90 ? 10.037 -5.322 -5.334 1.00 95.38 90 TRP A O 1
ATOM 700 N N . ARG A 1 91 ? 10.124 -3.939 -3.564 1.00 93.50 91 ARG A N 1
ATOM 701 C CA . ARG A 1 91 ? 11.327 -3.212 -4.021 1.00 93.50 91 ARG A CA 1
ATOM 702 C C . ARG A 1 91 ? 12.541 -4.133 -4.132 1.00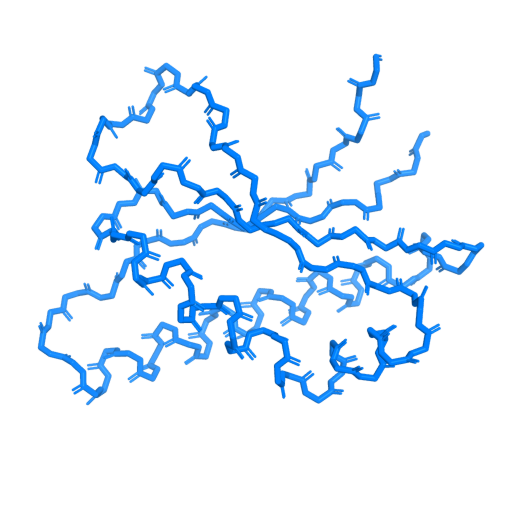 93.50 91 ARG A C 1
ATOM 704 O O . ARG A 1 91 ? 13.286 -4.043 -5.106 1.00 93.50 91 ARG A O 1
ATOM 711 N N . GLU A 1 92 ? 12.735 -5.015 -3.153 1.00 93.31 92 GLU A N 1
ATOM 712 C CA . GLU A 1 92 ? 13.810 -6.013 -3.162 1.00 93.31 92 GLU A CA 1
ATOM 713 C C . GLU A 1 92 ? 13.646 -6.991 -4.338 1.00 93.31 92 GLU A C 1
ATOM 715 O O . GLU A 1 92 ? 14.603 -7.221 -5.079 1.00 93.31 92 GLU A O 1
ATOM 720 N N . ASN A 1 93 ? 12.428 -7.490 -4.573 1.00 93.38 93 ASN A N 1
ATOM 721 C CA . ASN A 1 93 ? 12.118 -8.345 -5.718 1.00 93.38 93 ASN A CA 1
ATOM 722 C C . ASN A 1 93 ? 12.356 -7.623 -7.052 1.00 93.38 93 ASN A C 1
ATOM 724 O O . ASN A 1 93 ? 12.994 -8.165 -7.950 1.00 93.38 93 ASN A O 1
ATOM 728 N N . ARG A 1 94 ? 11.906 -6.373 -7.177 1.00 89.62 94 ARG A N 1
ATOM 729 C CA . ARG A 1 94 ? 12.115 -5.575 -8.385 1.00 89.62 94 ARG A CA 1
ATOM 730 C C . ARG A 1 94 ? 13.597 -5.396 -8.693 1.00 89.62 94 ARG A C 1
ATOM 732 O O . ARG A 1 94 ? 14.004 -5.623 -9.825 1.00 89.62 94 ARG A O 1
ATOM 739 N N . ARG A 1 95 ? 14.408 -5.053 -7.688 1.00 89.31 95 ARG A N 1
ATOM 740 C CA . ARG A 1 95 ? 15.867 -4.933 -7.842 1.00 89.31 95 ARG A CA 1
ATOM 741 C C . ARG A 1 95 ? 16.506 -6.240 -8.330 1.00 89.31 95 ARG A C 1
ATOM 743 O O . ARG A 1 95 ? 17.527 -6.199 -9.009 1.00 89.31 95 ARG A O 1
ATOM 750 N N . ALA A 1 96 ? 15.939 -7.390 -7.968 1.00 89.12 96 ALA A N 1
ATOM 751 C CA . ALA A 1 96 ? 16.435 -8.692 -8.405 1.00 89.12 96 ALA A CA 1
ATOM 752 C C . ALA A 1 96 ? 15.998 -9.063 -9.836 1.00 89.12 96 ALA A C 1
ATOM 754 O O . ALA A 1 96 ? 16.726 -9.780 -10.521 1.00 89.12 96 ALA A O 1
ATOM 755 N N . VAL A 1 97 ? 14.824 -8.604 -10.281 1.00 88.69 97 VAL A N 1
ATOM 756 C CA . VAL A 1 97 ? 14.207 -9.013 -11.557 1.00 88.69 97 VAL A CA 1
ATOM 757 C C . VAL A 1 97 ? 14.457 -8.009 -12.688 1.00 88.69 97 VAL A C 1
ATOM 759 O O . VAL A 1 97 ? 14.600 -8.408 -13.844 1.00 88.69 97 VAL A O 1
ATOM 762 N N . GLU A 1 98 ? 14.550 -6.718 -12.381 1.00 84.44 98 GLU A N 1
ATOM 763 C CA . GLU A 1 98 ? 14.724 -5.641 -13.355 1.00 84.44 98 GLU A CA 1
ATOM 764 C C . GLU A 1 98 ? 16.088 -4.958 -13.217 1.00 84.44 98 GLU A C 1
ATOM 766 O O . GLU A 1 98 ? 16.661 -4.851 -12.134 1.00 84.44 98 GLU A O 1
ATOM 771 N N . ARG A 1 99 ? 16.623 -4.461 -14.340 1.00 77.12 99 ARG A N 1
ATOM 772 C CA . ARG A 1 99 ? 17.860 -3.673 -14.338 1.00 77.12 99 ARG A CA 1
ATOM 773 C C . ARG A 1 99 ? 17.547 -2.217 -14.012 1.00 77.12 99 ARG A C 1
ATOM 775 O O . ARG A 1 99 ? 16.922 -1.539 -14.817 1.00 77.12 99 ARG A O 1
ATOM 782 N N . GLY A 1 100 ? 18.054 -1.737 -12.883 1.00 79.12 100 GLY A N 1
ATOM 783 C CA . GLY A 1 100 ? 17.916 -0.348 -12.449 1.00 79.12 100 GLY A CA 1
ATOM 784 C C . GLY A 1 100 ? 17.776 -0.242 -10.935 1.00 79.12 100 GLY A C 1
ATOM 785 O O . GLY A 1 100 ? 17.668 -1.250 -10.237 1.00 79.12 100 GLY A O 1
ATOM 786 N N . GLU A 1 101 ? 17.792 0.986 -10.424 1.00 81.44 101 GLU A N 1
ATOM 787 C CA . GLU A 1 101 ? 17.432 1.237 -9.029 1.00 81.44 101 GLU A CA 1
ATOM 788 C C . GLU A 1 101 ? 15.898 1.174 -8.903 1.00 81.44 101 GLU A C 1
ATOM 790 O O . GLU A 1 101 ? 15.216 1.835 -9.689 1.00 81.44 101 GLU A O 1
ATOM 795 N N . PRO A 1 102 ? 15.329 0.380 -7.973 1.00 84.69 102 PRO A N 1
ATOM 796 C CA . PRO A 1 102 ? 13.887 0.345 -7.769 1.00 84.69 102 PRO A CA 1
ATOM 797 C C . PRO A 1 102 ? 13.366 1.719 -7.329 1.00 84.69 102 PRO A C 1
ATOM 799 O O . PRO A 1 102 ? 14.063 2.411 -6.577 1.00 84.69 102 PRO A O 1
ATOM 802 N N . PRO A 1 103 ? 12.120 2.076 -7.690 1.00 86.56 103 PRO A N 1
ATOM 803 C CA . PRO A 1 103 ? 11.542 3.350 -7.304 1.00 86.56 103 PRO A CA 1
ATOM 804 C C . PRO A 1 103 ? 11.627 3.600 -5.800 1.00 86.56 103 PRO A C 1
ATOM 806 O O . PRO A 1 103 ? 11.540 2.672 -4.982 1.00 86.56 103 PRO A O 1
ATOM 809 N N . GLU A 1 104 ? 11.793 4.862 -5.427 1.00 87.25 104 GLU A N 1
ATOM 810 C CA . GLU A 1 104 ? 11.665 5.285 -4.039 1.00 87.25 104 GLU A CA 1
ATOM 811 C C . GLU A 1 104 ? 10.175 5.344 -3.689 1.00 87.25 104 GLU A C 1
ATOM 813 O O . GLU A 1 104 ? 9.381 5.988 -4.378 1.00 87.25 104 GLU A O 1
ATOM 818 N N . VAL A 1 105 ? 9.797 4.630 -2.629 1.00 90.19 105 VAL A N 1
ATOM 819 C CA . VAL A 1 105 ? 8.408 4.498 -2.187 1.00 90.19 105 VAL A CA 1
ATOM 820 C C . VAL A 1 105 ? 8.317 4.913 -0.728 1.00 90.19 105 VAL A C 1
ATOM 822 O O . VAL A 1 105 ? 9.041 4.381 0.117 1.00 90.19 105 VAL A O 1
ATOM 825 N N . GLU A 1 106 ? 7.403 5.828 -0.440 1.00 90.88 106 GLU A N 1
ATOM 826 C CA . GLU A 1 106 ? 7.074 6.281 0.904 1.00 90.88 106 GLU A CA 1
ATOM 827 C C . GLU A 1 106 ? 5.727 5.713 1.339 1.00 90.88 106 GLU A C 1
ATOM 829 O O . GLU A 1 106 ? 4.781 5.644 0.556 1.00 90.88 106 GLU A O 1
ATOM 834 N N . VAL A 1 107 ? 5.636 5.308 2.605 1.00 94.00 107 VAL A N 1
ATOM 835 C CA . VAL A 1 107 ? 4.393 4.835 3.219 1.00 94.00 107 VAL A CA 1
ATOM 836 C C . VAL A 1 107 ? 4.071 5.762 4.377 1.00 94.00 107 VAL A C 1
ATOM 838 O O . VAL A 1 107 ? 4.846 5.853 5.330 1.00 94.00 107 VAL A O 1
ATOM 841 N N . THR A 1 108 ? 2.942 6.454 4.297 1.00 92.25 108 THR A N 1
ATOM 842 C CA . THR A 1 108 ? 2.515 7.437 5.290 1.00 92.25 108 THR A CA 1
ATOM 843 C C . THR A 1 108 ? 1.141 7.093 5.846 1.00 92.25 108 THR A C 1
ATOM 845 O O . THR A 1 108 ? 0.308 6.441 5.213 1.00 92.25 108 THR A O 1
ATOM 848 N N . ARG A 1 109 ? 0.914 7.515 7.090 1.00 91.00 109 ARG A N 1
ATOM 849 C CA . ARG A 1 109 ? -0.407 7.482 7.713 1.00 91.00 109 ARG A CA 1
ATOM 850 C C . ARG A 1 109 ? -1.127 8.745 7.272 1.00 91.00 109 ARG A C 1
ATOM 852 O O . ARG A 1 109 ? -0.649 9.839 7.563 1.00 91.00 109 ARG A O 1
ATOM 859 N N . GLU A 1 110 ? -2.250 8.603 6.589 1.00 82.06 110 GLU A N 1
ATOM 860 C CA . GLU A 1 110 ? -3.070 9.750 6.236 1.00 82.06 110 GLU A CA 1
ATOM 861 C C . GLU A 1 110 ? -4.144 9.938 7.307 1.00 82.06 110 GLU A C 1
ATOM 863 O O . GLU A 1 110 ? -4.953 9.047 7.584 1.00 82.06 110 GLU A O 1
ATOM 868 N N . ASN A 1 111 ? -4.130 11.111 7.937 1.00 59.50 111 ASN A N 1
ATOM 869 C CA . ASN A 1 111 ? -5.295 11.574 8.669 1.00 59.50 111 ASN A CA 1
ATOM 870 C C . ASN A 1 111 ? -6.322 11.973 7.613 1.00 59.50 111 ASN A C 1
ATOM 872 O O . ASN A 1 111 ? -6.029 12.848 6.803 1.00 59.50 111 ASN A O 1
ATOM 876 N N . ASP A 1 112 ? -7.510 11.371 7.638 1.00 51.19 112 ASP A N 1
ATOM 877 C CA . ASP A 1 112 ? -8.659 11.880 6.886 1.00 51.19 112 ASP A CA 1
ATOM 878 C C . ASP A 1 112 ? -9.094 13.197 7.561 1.00 51.19 112 ASP A C 1
ATOM 880 O O . ASP A 1 112 ? -9.954 13.246 8.445 1.00 51.19 112 ASP A O 1
ATOM 884 N N . GLY A 1 113 ? -8.316 14.245 7.289 1.00 45.19 113 GLY A N 1
ATOM 885 C CA . GLY A 1 113 ? -8.453 15.588 7.820 1.00 45.19 113 GLY A CA 1
ATOM 886 C C . GLY A 1 113 ? -9.441 16.342 6.956 1.00 45.19 113 GLY A C 1
ATOM 887 O O . GLY A 1 113 ? -9.068 16.908 5.932 1.00 45.19 113 GLY A O 1
ATOM 888 N N . ARG A 1 114 ? -10.703 16.310 7.376 1.00 36.53 114 ARG A N 1
ATOM 889 C CA . ARG A 1 114 ? -11.717 17.252 6.915 1.00 36.53 114 ARG A CA 1
ATOM 890 C C . ARG A 1 114 ? -11.475 18.639 7.500 1.00 36.53 114 ARG A C 1
ATOM 892 O O . ARG A 1 114 ? -11.156 18.704 8.709 1.00 36.53 114 ARG A O 1
#

Secondary structure (DSSP, 8-state):
----EEEEEEEES--HHHHHHHHHHHTTSHHHHHHHHTTSEEEEEEEPP--TTS-TTS-SEEEEEEE-STTHHHHHHHHHHHHHHHHHHHHHHHHHHSSSPPPEEEEEEEP---

pLDDT: mean 85.22, std 14.19, range [36.53, 97.81]

Sequence (114 aa):
MANNTIRVRMVRGADDADVAALKAWLQREHRLEQLRNGEHLDIREQPSAPDPDSSPMGAAMDIVLVLVGAAAPKLFEEVYEQVKSGVRAWRENRRAVERGEPPEVEVTRENDGR

Radius of gyration: 13.97 Å; chains: 1; bounding box: 34×35×30 Å